Protein AF-A0A077HIK8-F1 (afdb_monomer)

Radius of gyration: 17.12 Å; Cα contacts (8 Å, |Δi|>4): 164; chains: 1; bounding box: 44×32×41 Å

Sequence (159 aa):
MHFREEQIKAGLHRVVARDGETHGYISADAECVAYAHAALRGPGFDAGFVYCCDVDDAGHVYGALSGDYNEAIRRLDGHVSTLVEDVKFRYETFNEDWLVIITTDHGHVDEGGHGGDSPEERASWVIAWAPSGHVPAWGESIEPVELTPLILNERYGGA

Secondary structure (DSSP, 8-state):
----HHHHHTTS-------HHHH-HHHHHHHHHHHHHHHHTSS--S-------HHHHHHHHH-TTSHHHHHHHHHHHHHHHHHHHHHHHHHHHH-----EEEE-S---BTTTB--SS-TTTT---EEEE-TTS------S---HHHHHHHHHHHHH---

Organism: NCBI:txid401472

Solvent-accessible surface area (backbone atoms only — not comparable to full-atom values): 9655 Å² total; per-residue (Å²): 134,90,80,60,61,69,40,40,77,69,68,76,43,86,88,86,88,67,66,26,91,85,69,37,31,68,58,34,30,52,51,51,49,52,51,50,45,53,44,60,74,48,73,88,78,97,79,86,88,86,79,74,51,35,46,58,53,28,18,51,77,62,6,52,82,32,70,62,19,55,51,32,48,54,52,51,50,54,52,52,50,54,48,51,52,42,51,42,47,40,32,74,74,67,70,51,92,59,79,49,75,49,69,52,90,48,35,45,38,54,92,36,43,66,86,68,86,48,72,51,21,62,48,50,55,78,47,75,45,28,88,86,69,68,57,85,90,70,66,100,70,76,58,82,84,49,51,62,60,51,54,47,40,74,76,65,55,84,124

InterPro domains:
  IPR002591 Type I phosphodiesterase/nucleotide pyrophosphatase/phosphate transferase [PF01663] (46-111)
  IPR017850 Alkaline-phosphatase-like, core domain superfamily [G3DSA:3.40.720.10] (4-154)
  IPR017850 Alkaline-phosphatase-like, core domain superfamily [SSF53649] (26-153)

Mean predicted aligned error: 3.83 Å

Structure (mmCIF, N/CA/C/O backbone):
data_AF-A0A077HIK8-F1
#
_entry.id   AF-A0A077HIK8-F1
#
loop_
_atom_site.group_PDB
_atom_site.id
_atom_site.type_symbol
_atom_site.label_atom_id
_atom_site.label_alt_id
_atom_site.label_comp_id
_atom_site.label_asym_id
_atom_site.label_entity_id
_atom_site.label_seq_id
_atom_site.pdbx_PDB_ins_code
_atom_site.Cartn_x
_atom_site.Cartn_y
_atom_site.Cartn_z
_atom_site.occupancy
_atom_site.B_iso_or_equiv
_atom_site.auth_seq_id
_atom_site.auth_comp_id
_atom_site.auth_asym_id
_atom_site.auth_atom_id
_atom_site.pdbx_PDB_model_num
ATOM 1 N N . MET A 1 1 ? -15.334 -4.183 -10.358 1.00 54.66 1 MET A N 1
ATOM 2 C CA . MET A 1 1 ? -15.698 -3.770 -8.983 1.00 54.66 1 MET A CA 1
ATOM 3 C C . MET A 1 1 ? -17.161 -4.095 -8.732 1.00 54.66 1 MET A C 1
ATOM 5 O O . MET A 1 1 ? -17.988 -3.777 -9.578 1.00 54.66 1 MET A O 1
ATOM 9 N N . HIS A 1 2 ? -17.485 -4.749 -7.617 1.00 62.84 2 HIS A N 1
ATOM 10 C CA . HIS A 1 2 ? -18.872 -4.915 -7.175 1.00 62.84 2 HIS A CA 1
ATOM 11 C C . HIS A 1 2 ? -19.265 -3.678 -6.358 1.00 62.84 2 HIS A C 1
ATOM 13 O O . HIS A 1 2 ? -18.733 -3.467 -5.271 1.00 62.84 2 HIS A O 1
ATOM 19 N N . PHE A 1 3 ? -20.134 -2.827 -6.904 1.00 74.06 3 PHE A N 1
ATOM 20 C CA . PHE A 1 3 ? -20.534 -1.581 -6.252 1.00 74.06 3 PHE A CA 1
ATOM 21 C C . PHE A 1 3 ? -21.714 -1.815 -5.309 1.00 74.06 3 PHE A C 1
ATOM 23 O O . PHE A 1 3 ? -22.775 -2.266 -5.735 1.00 74.06 3 PHE A O 1
ATOM 30 N N . ARG A 1 4 ? -21.538 -1.450 -4.037 1.00 82.44 4 ARG A N 1
ATOM 31 C CA . ARG A 1 4 ? -22.618 -1.370 -3.046 1.00 82.44 4 ARG A CA 1
ATOM 32 C C . ARG A 1 4 ? -23.161 0.053 -2.989 1.00 82.44 4 ARG A C 1
ATOM 34 O O . ARG A 1 4 ? -22.821 0.830 -2.096 1.00 82.44 4 ARG A O 1
ATOM 41 N N . GLU A 1 5 ? -23.936 0.430 -4.007 1.00 85.88 5 GLU A N 1
ATOM 42 C CA . GLU A 1 5 ? -24.472 1.791 -4.152 1.00 85.88 5 GLU A CA 1
ATOM 43 C C . GLU A 1 5 ? -25.242 2.267 -2.919 1.00 85.88 5 GLU A C 1
ATOM 45 O O . GLU A 1 5 ? -25.191 3.446 -2.574 1.00 85.88 5 GLU A O 1
ATOM 50 N N . GLU A 1 6 ? -25.964 1.367 -2.259 1.00 90.56 6 GLU A N 1
ATOM 51 C CA . GLU A 1 6 ? -26.717 1.647 -1.044 1.00 90.56 6 GLU A CA 1
ATOM 52 C C . GLU A 1 6 ? -25.803 2.077 0.108 1.00 90.56 6 GLU A C 1
ATOM 54 O O . GLU A 1 6 ? -26.118 3.035 0.811 1.00 90.56 6 GLU A O 1
ATOM 59 N N . GLN A 1 7 ? -24.636 1.442 0.251 1.00 87.06 7 GLN A N 1
ATOM 60 C CA . GLN A 1 7 ? -23.633 1.788 1.262 1.00 87.06 7 GLN A CA 1
ATOM 61 C C . GLN A 1 7 ? -22.954 3.123 0.936 1.00 87.06 7 GLN A C 1
ATOM 63 O O . GLN A 1 7 ? -22.702 3.921 1.838 1.00 87.06 7 GLN A O 1
ATOM 68 N N . ILE A 1 8 ? -22.708 3.399 -0.351 1.00 85.25 8 ILE A N 1
ATOM 69 C CA . ILE A 1 8 ? -22.137 4.676 -0.807 1.00 85.25 8 ILE A CA 1
ATOM 70 C C . ILE A 1 8 ? -23.114 5.826 -0.550 1.00 85.25 8 ILE A C 1
ATOM 72 O O . ILE A 1 8 ? -22.737 6.840 0.033 1.00 85.25 8 ILE A O 1
ATOM 76 N N . LYS A 1 9 ? -24.389 5.659 -0.924 1.00 86.06 9 LYS A N 1
ATOM 77 C CA . LYS A 1 9 ? -25.446 6.656 -0.679 1.00 86.06 9 LYS A CA 1
ATOM 78 C C . LYS A 1 9 ? -25.665 6.899 0.816 1.00 86.06 9 LYS A C 1
ATOM 80 O O . LYS A 1 9 ? -25.973 8.022 1.203 1.00 86.06 9 LYS A O 1
ATOM 85 N N . ALA A 1 10 ? -25.478 5.872 1.646 1.00 86.06 10 ALA A N 1
ATOM 86 C CA . ALA A 1 10 ? -25.531 5.978 3.102 1.00 86.06 10 ALA A CA 1
ATOM 87 C C . ALA A 1 10 ? -24.253 6.565 3.736 1.00 86.06 10 ALA A C 1
ATOM 89 O O . ALA A 1 10 ? -24.232 6.783 4.945 1.00 86.06 10 ALA A O 1
ATOM 90 N N . GLY A 1 11 ? -23.191 6.812 2.959 1.00 82.75 11 GLY A N 1
ATOM 91 C CA . GLY A 1 11 ? -21.904 7.304 3.463 1.00 82.75 11 GLY A CA 1
ATOM 92 C C . GLY A 1 11 ? -21.090 6.272 4.254 1.00 82.75 11 GLY A C 1
ATOM 93 O O . GLY A 1 11 ? -20.099 6.638 4.876 1.00 82.75 11 GLY A O 1
ATOM 94 N N . LEU A 1 12 ? -21.495 4.999 4.227 1.00 83.75 12 LEU A N 1
ATOM 95 C CA . LEU A 1 12 ? -20.843 3.888 4.933 1.00 83.75 12 LEU A CA 1
ATOM 96 C C . LEU A 1 12 ? -19.675 3.294 4.142 1.00 83.75 12 LEU A C 1
ATOM 98 O O . LEU A 1 12 ? -18.780 2.680 4.713 1.00 83.75 12 LEU A O 1
ATOM 102 N N . HIS A 1 13 ? -19.681 3.471 2.822 1.00 87.00 13 HIS A N 1
ATOM 103 C CA . HIS A 1 13 ? -18.604 3.033 1.949 1.00 87.00 13 HIS A CA 1
ATOM 104 C C . HIS A 1 13 ? -18.175 4.181 1.044 1.00 87.00 13 HIS A C 1
ATOM 106 O O . HIS A 1 13 ? -19.005 4.829 0.408 1.00 87.00 13 HIS A O 1
ATOM 112 N N . AR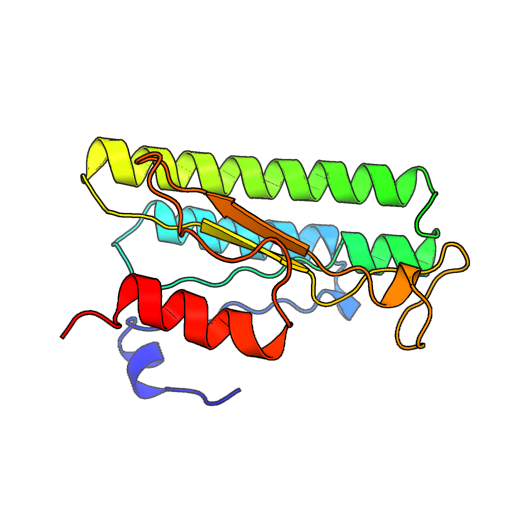G A 1 14 ? -16.870 4.432 0.971 1.00 89.31 14 ARG A N 1
ATOM 113 C CA . ARG A 1 14 ? -16.308 5.502 0.153 1.00 89.31 14 ARG A CA 1
ATOM 114 C C . ARG A 1 14 ? -15.321 4.915 -0.840 1.00 89.31 14 ARG A C 1
ATOM 116 O O . ARG A 1 14 ? -14.375 4.249 -0.445 1.00 89.31 14 ARG A O 1
ATOM 123 N N . VAL A 1 15 ? -15.536 5.215 -2.117 1.00 91.62 15 VAL A N 1
ATOM 124 C CA . VAL A 1 15 ? -14.602 4.895 -3.199 1.00 91.62 15 VAL A CA 1
ATOM 125 C C . VAL A 1 15 ? -14.040 6.203 -3.729 1.00 91.62 15 VAL A C 1
ATOM 127 O O . VAL A 1 15 ? -14.791 7.118 -4.070 1.00 91.62 15 VAL A O 1
ATOM 130 N N . VAL A 1 16 ? -12.718 6.289 -3.780 1.00 93.12 16 VAL A N 1
ATOM 131 C CA . VAL A 1 16 ? -11.990 7.372 -4.432 1.00 93.12 16 VAL A CA 1
ATOM 132 C C . VAL A 1 16 ? -11.151 6.731 -5.524 1.00 93.12 16 VAL A C 1
ATOM 134 O O . VAL A 1 16 ? -10.404 5.799 -5.257 1.00 93.12 16 VAL A O 1
ATOM 137 N N . ALA A 1 17 ? -11.308 7.217 -6.749 1.00 94.06 17 ALA A N 1
ATOM 138 C CA . ALA A 1 17 ? -10.501 6.814 -7.889 1.00 94.06 17 ALA A CA 1
ATOM 139 C C . ALA A 1 17 ? -10.008 8.069 -8.610 1.00 94.06 17 ALA A C 1
ATOM 141 O O . ALA A 1 17 ? -10.718 9.086 -8.659 1.00 94.06 17 ALA A O 1
ATOM 142 N N . ARG A 1 18 ? -8.790 7.996 -9.139 1.00 96.25 18 ARG A N 1
ATOM 143 C CA . ARG A 1 18 ? -8.155 9.037 -9.942 1.00 96.25 18 ARG A CA 1
ATOM 144 C C . ARG A 1 18 ? -7.592 8.427 -11.211 1.00 96.25 18 ARG A C 1
ATOM 146 O O . ARG A 1 18 ? -7.169 7.279 -11.213 1.00 96.25 18 ARG A O 1
ATOM 153 N N . ASP A 1 19 ? -7.664 9.203 -12.282 1.00 94.50 19 ASP A N 1
ATOM 154 C CA . ASP A 1 19 ? -7.163 8.823 -13.598 1.00 94.50 19 ASP A CA 1
ATOM 155 C C . ASP A 1 19 ? -5.708 9.288 -13.715 1.00 94.50 19 ASP A C 1
ATOM 157 O O . ASP A 1 19 ? -5.446 10.412 -14.156 1.00 94.50 19 ASP A O 1
ATOM 161 N N . GLY A 1 20 ? -4.796 8.445 -13.222 1.00 94.75 20 GLY A N 1
ATOM 162 C CA . GLY A 1 20 ? -3.353 8.688 -13.254 1.00 94.75 20 GLY A CA 1
ATOM 163 C C . GLY A 1 20 ? -2.758 8.593 -14.659 1.00 94.75 20 GLY A C 1
ATOM 164 O O . GLY A 1 20 ? -1.866 9.371 -14.976 1.00 94.75 20 GLY A O 1
ATOM 165 N N . GLU A 1 21 ? -3.327 7.759 -15.532 1.00 94.00 21 GLU A N 1
ATOM 166 C CA . GLU A 1 21 ? -2.942 7.654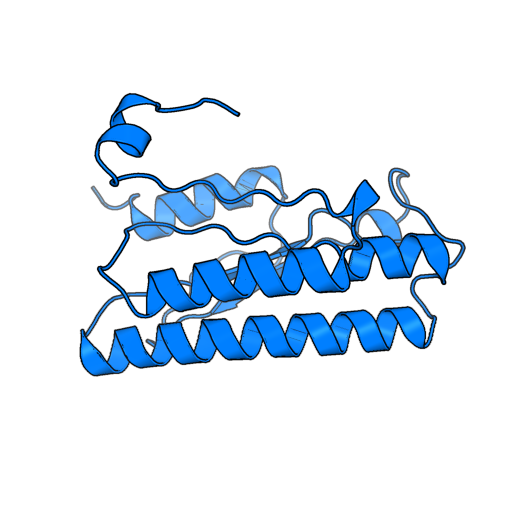 -16.949 1.00 94.00 21 GLU A CA 1
ATOM 167 C C . GLU A 1 21 ? -3.030 9.006 -17.667 1.00 94.00 21 GLU A C 1
ATOM 169 O O . GLU A 1 21 ? -2.115 9.424 -18.375 1.00 94.00 21 GLU A O 1
ATOM 174 N N . THR A 1 22 ? -4.137 9.728 -17.468 1.00 94.44 22 THR A N 1
ATOM 175 C CA . THR A 1 22 ? -4.353 11.016 -18.140 1.00 94.44 22 THR A CA 1
ATOM 176 C C . THR A 1 22 ? -3.719 12.190 -17.387 1.00 94.44 22 THR A C 1
ATOM 178 O O . THR A 1 22 ? -3.282 13.158 -18.014 1.00 94.44 22 THR A O 1
ATOM 181 N N . HIS A 1 23 ? -3.704 12.156 -16.048 1.00 92.81 23 HIS A N 1
ATOM 182 C CA . HIS A 1 23 ? -3.375 13.328 -15.217 1.00 92.81 23 HIS A CA 1
ATOM 183 C C . HIS A 1 23 ? -2.061 13.210 -14.426 1.00 92.81 23 HIS A C 1
ATOM 185 O O . HIS A 1 23 ? -1.685 14.164 -13.737 1.00 92.81 23 HIS A O 1
ATOM 191 N N . GLY A 1 24 ? -1.355 12.085 -14.554 1.00 96.88 24 GLY A N 1
ATOM 192 C CA . GLY A 1 24 ? -0.098 11.779 -13.876 1.00 96.88 24 GLY A CA 1
ATOM 193 C C . GLY A 1 24 ? -0.285 11.045 -12.547 1.00 96.88 24 GLY A C 1
ATOM 194 O O . GLY A 1 24 ? -1.150 11.386 -11.737 1.00 96.88 24 GLY A O 1
ATOM 195 N N . TYR A 1 25 ? 0.572 10.055 -12.297 1.00 97.69 25 TYR A N 1
ATOM 196 C CA . TYR A 1 25 ? 0.494 9.222 -11.097 1.00 97.69 25 TYR A CA 1
ATOM 197 C C . TYR A 1 25 ? 0.975 9.918 -9.822 1.00 97.69 25 TYR A C 1
ATOM 199 O O . TYR A 1 25 ? 0.350 9.753 -8.781 1.00 97.69 25 TYR A O 1
ATOM 207 N N . ILE A 1 26 ? 1.977 10.802 -9.900 1.00 98.1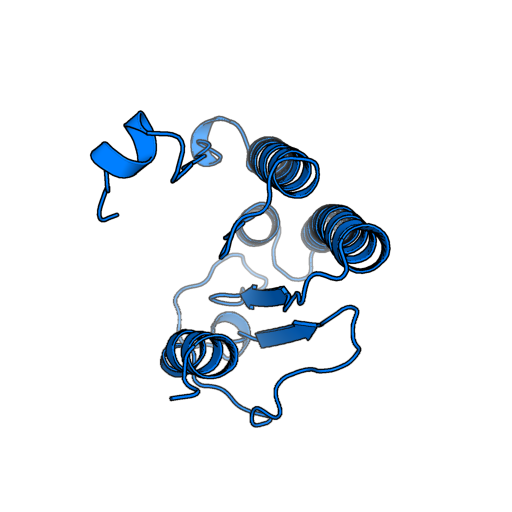2 26 ILE A N 1
ATOM 208 C CA . ILE A 1 26 ? 2.451 11.574 -8.734 1.00 98.12 26 ILE A CA 1
ATOM 209 C C . ILE A 1 26 ? 1.307 12.365 -8.071 1.00 98.12 26 ILE A C 1
ATOM 211 O O . ILE A 1 26 ? 1.170 12.381 -6.847 1.00 98.12 26 ILE A O 1
ATOM 215 N N . SER A 1 27 ? 0.479 13.052 -8.864 1.00 97.69 27 SER A N 1
ATOM 216 C CA . SER A 1 27 ? -0.651 13.839 -8.354 1.00 97.69 27 SER A CA 1
ATOM 217 C C . SER A 1 27 ? -1.814 12.943 -7.924 1.00 97.69 27 SER A C 1
ATOM 219 O O . SER A 1 27 ? -2.398 13.177 -6.864 1.00 97.69 27 SER A O 1
ATOM 221 N N . ALA A 1 28 ? -2.131 11.908 -8.707 1.00 98.19 28 ALA A N 1
ATOM 222 C CA . ALA A 1 28 ? -3.193 10.957 -8.396 1.00 98.19 28 ALA A CA 1
ATOM 223 C C . ALA A 1 28 ? -2.946 10.230 -7.063 1.00 98.19 28 ALA A C 1
ATOM 225 O O . ALA A 1 28 ? -3.852 10.173 -6.226 1.00 98.19 28 ALA A O 1
ATOM 226 N N . ASP A 1 29 ? -1.722 9.750 -6.836 1.00 98.44 29 ASP A N 1
ATOM 227 C CA . ASP A 1 29 ? -1.308 9.085 -5.600 1.00 98.44 29 ASP A CA 1
ATOM 228 C C . ASP A 1 29 ? -1.417 10.043 -4.410 1.00 98.44 29 ASP A C 1
ATOM 230 O O . ASP A 1 29 ? -2.056 9.719 -3.405 1.00 98.44 29 ASP A O 1
ATOM 234 N N . ALA A 1 30 ? -0.895 11.268 -4.546 1.00 98.38 30 ALA A N 1
ATOM 235 C CA . ALA A 1 30 ? -0.989 12.286 -3.502 1.00 98.38 30 ALA A CA 1
ATOM 236 C C . ALA A 1 30 ? -2.446 12.618 -3.133 1.00 98.38 30 ALA A C 1
ATOM 238 O O . ALA A 1 30 ? -2.768 12.781 -1.953 1.00 98.38 30 ALA A O 1
ATOM 239 N N . GLU A 1 31 ? -3.350 12.687 -4.114 1.00 98.19 31 GLU A N 1
ATOM 240 C CA . GLU A 1 31 ? -4.776 12.889 -3.860 1.00 98.19 31 GLU A CA 1
ATOM 241 C C . GLU A 1 31 ? -5.406 11.694 -3.133 1.00 98.19 31 GLU A C 1
ATOM 243 O O . GLU A 1 31 ? -6.097 11.889 -2.130 1.00 98.19 31 GLU A O 1
ATOM 248 N N . CYS A 1 32 ? -5.161 10.463 -3.591 1.00 98.25 32 CYS A N 1
ATOM 249 C CA . CYS A 1 32 ? -5.656 9.244 -2.944 1.00 98.25 32 CYS A CA 1
ATOM 250 C C . CYS A 1 32 ? -5.185 9.147 -1.483 1.00 98.25 32 CYS A C 1
ATOM 252 O O . CYS A 1 32 ? -5.997 8.901 -0.584 1.00 98.25 32 CYS A O 1
ATOM 254 N N . VAL A 1 33 ? -3.907 9.432 -1.229 1.00 98.50 33 VAL A N 1
ATOM 255 C CA . VAL A 1 33 ? -3.316 9.462 0.116 1.00 98.50 33 VAL A CA 1
ATOM 256 C C . VAL A 1 33 ? -3.931 10.575 0.963 1.00 98.50 33 VAL A C 1
ATOM 258 O O . VAL A 1 33 ? -4.256 10.340 2.124 1.00 98.50 33 VAL A O 1
ATOM 261 N N . ALA A 1 34 ? -4.193 11.759 0.400 1.00 98.50 34 ALA A N 1
ATOM 262 C CA . ALA A 1 34 ? -4.873 12.837 1.119 1.00 98.50 34 ALA A CA 1
ATOM 263 C C . ALA A 1 34 ? -6.305 12.455 1.543 1.00 98.50 34 ALA A C 1
ATOM 265 O O . ALA A 1 34 ? -6.748 12.820 2.636 1.00 98.50 34 ALA A O 1
ATOM 266 N N . TYR A 1 35 ? -7.035 11.686 0.726 1.00 97.81 35 TYR A N 1
ATOM 267 C CA . TYR A 1 35 ? -8.336 11.145 1.133 1.00 97.81 35 TYR A CA 1
ATOM 268 C C . TYR A 1 35 ? -8.217 10.090 2.232 1.00 97.81 35 TYR A C 1
ATOM 270 O O . TYR A 1 35 ? -9.054 10.087 3.137 1.00 97.81 35 TYR A O 1
ATOM 278 N N . ALA A 1 36 ? -7.209 9.218 2.171 1.00 98.06 36 ALA A N 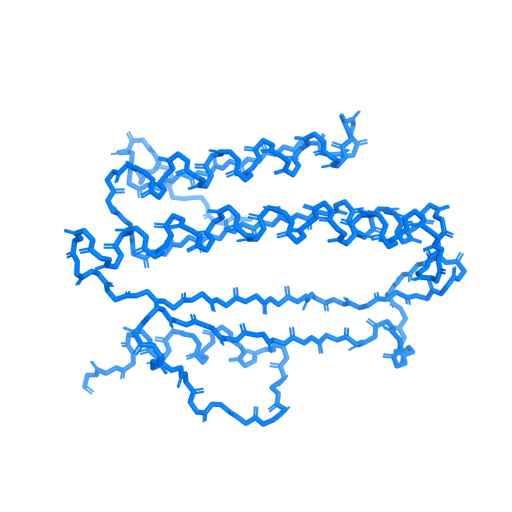1
ATOM 279 C CA . ALA A 1 36 ? -6.956 8.222 3.209 1.00 98.06 36 ALA A CA 1
ATOM 280 C C . ALA A 1 36 ? -6.577 8.881 4.544 1.00 98.06 36 ALA A C 1
ATOM 282 O O . ALA A 1 36 ? -7.174 8.556 5.570 1.00 98.06 36 ALA A O 1
ATOM 283 N N . HIS A 1 37 ? -5.691 9.881 4.514 1.00 98.31 37 HIS A N 1
ATOM 284 C CA . HIS A 1 37 ? -5.375 10.745 5.653 1.00 98.31 37 HIS A CA 1
ATOM 285 C C . HIS A 1 37 ? -6.653 11.355 6.242 1.00 98.31 37 HIS A C 1
ATOM 287 O O . HIS A 1 37 ? -6.966 11.170 7.416 1.00 98.31 37 HIS A O 1
ATOM 293 N N . ALA A 1 38 ? -7.473 12.016 5.416 1.00 97.44 38 ALA A N 1
ATOM 294 C CA . ALA A 1 38 ? -8.721 12.620 5.879 1.00 97.44 38 ALA A CA 1
ATOM 295 C C . ALA A 1 38 ? -9.703 11.593 6.478 1.00 97.44 38 ALA A C 1
ATOM 297 O O . ALA A 1 38 ? -10.410 11.915 7.433 1.00 97.44 38 ALA A O 1
ATOM 298 N N . ALA A 1 39 ? -9.750 10.369 5.943 1.00 96.50 39 ALA A N 1
ATOM 299 C CA . ALA A 1 39 ? -10.556 9.285 6.497 1.00 96.50 39 ALA A CA 1
ATOM 300 C C . ALA A 1 39 ? -10.032 8.835 7.870 1.00 96.50 39 ALA A C 1
ATOM 302 O O . ALA A 1 39 ? -10.811 8.756 8.817 1.00 96.50 39 ALA A O 1
ATOM 303 N N . LEU A 1 40 ? -8.719 8.632 8.018 1.00 97.75 40 LEU A N 1
ATOM 304 C CA . LEU A 1 40 ? -8.089 8.275 9.294 1.00 97.75 40 LEU A CA 1
ATOM 305 C C . LEU A 1 40 ? -8.195 9.394 10.343 1.00 97.75 40 LEU A C 1
ATOM 307 O O . LEU A 1 40 ? -8.273 9.114 11.537 1.00 97.75 40 LEU A O 1
ATOM 311 N N . ARG A 1 41 ? -8.263 10.664 9.932 1.00 97.44 41 ARG A N 1
ATOM 312 C CA . ARG A 1 41 ? -8.531 11.805 10.830 1.00 97.44 41 ARG A CA 1
ATOM 313 C C . ARG A 1 41 ? -10.019 12.008 11.145 1.00 97.44 41 ARG A C 1
ATOM 315 O O . ARG A 1 41 ? -10.352 12.854 11.975 1.00 97.44 41 ARG A O 1
ATOM 322 N N . GLY A 1 42 ? -10.904 11.271 10.479 1.00 94.38 42 GLY A N 1
ATOM 323 C CA . GLY A 1 42 ? -12.354 11.357 10.620 1.00 94.38 42 GLY A CA 1
ATOM 324 C C . GLY A 1 42 ? -12.954 10.270 11.524 1.00 94.38 42 GLY A C 1
ATOM 325 O O . GLY A 1 42 ? -12.267 9.705 12.385 1.00 94.38 42 GLY A O 1
ATOM 326 N N . PRO A 1 43 ? -14.258 9.975 11.349 1.00 90.81 43 PRO A N 1
ATOM 327 C CA . PRO A 1 43 ? -14.894 8.810 11.961 1.00 90.81 43 PRO A CA 1
ATOM 328 C C . PRO A 1 43 ? -14.149 7.515 11.610 1.00 90.81 43 PRO A C 1
ATOM 330 O O . PRO A 1 43 ? -13.611 7.391 10.512 1.00 90.81 43 PRO A O 1
ATOM 333 N N . GLY A 1 44 ? -14.123 6.558 12.540 1.00 89.69 44 GLY A N 1
ATOM 334 C CA . GLY A 1 44 ? -13.471 5.264 12.320 1.00 89.69 44 GLY A CA 1
ATOM 335 C C . GLY A 1 44 ? -14.137 4.423 11.229 1.00 89.69 44 GLY A C 1
ATOM 336 O O . GLY A 1 44 ? -15.302 4.635 10.887 1.00 89.69 44 GLY A O 1
ATOM 337 N N . PHE A 1 45 ? -13.382 3.463 10.700 1.00 93.44 45 PHE A N 1
ATOM 338 C CA . PHE A 1 45 ? -13.817 2.484 9.706 1.00 93.44 45 PHE A CA 1
ATOM 339 C C . PHE A 1 45 ? -13.161 1.127 9.993 1.00 93.44 45 PHE A C 1
ATOM 341 O O 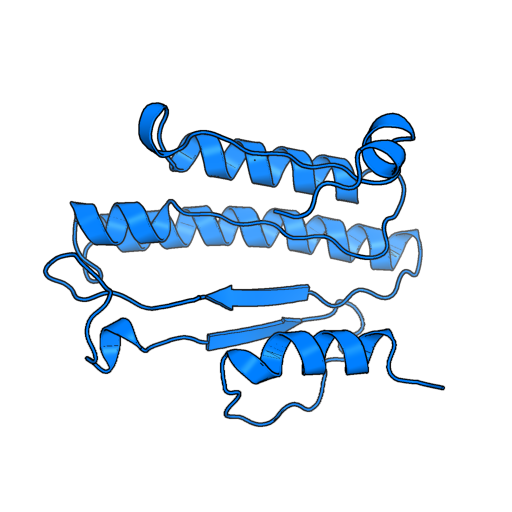. PHE A 1 45 ? -12.084 1.084 10.582 1.00 93.44 45 PHE A O 1
ATOM 348 N N . ASP A 1 46 ? -13.787 0.031 9.556 1.00 92.56 46 ASP A N 1
ATOM 349 C CA . ASP A 1 46 ? -13.293 -1.326 9.840 1.00 92.56 46 ASP A CA 1
ATOM 350 C C . ASP A 1 46 ? -12.163 -1.773 8.898 1.00 92.56 46 ASP A C 1
ATOM 352 O O . ASP A 1 46 ? -11.290 -2.542 9.288 1.00 92.56 46 ASP A O 1
ATOM 356 N N . ALA A 1 47 ? -12.182 -1.310 7.644 1.00 94.00 47 ALA A N 1
ATOM 357 C CA . ALA A 1 47 ? -11.175 -1.640 6.638 1.00 94.00 47 ALA A CA 1
ATOM 358 C C . ALA A 1 47 ? -10.983 -0.503 5.625 1.00 94.00 47 ALA A C 1
ATOM 360 O O . ALA A 1 47 ? -11.945 0.152 5.214 1.00 94.00 47 ALA A O 1
ATOM 361 N N . GLY A 1 48 ? -9.737 -0.301 5.197 1.00 95.38 48 GLY A N 1
ATOM 362 C CA . GLY A 1 48 ? -9.349 0.673 4.180 1.00 95.38 48 GLY A CA 1
ATOM 363 C C . GLY A 1 48 ? -8.323 0.076 3.223 1.00 95.38 48 GLY A C 1
ATOM 364 O O . GLY A 1 48 ? -7.561 -0.810 3.600 1.00 95.38 48 GLY A O 1
ATOM 365 N N . PHE A 1 49 ? -8.321 0.555 1.982 1.00 96.88 49 PHE A N 1
ATOM 366 C CA . PHE A 1 49 ? -7.387 0.137 0.941 1.00 96.88 49 PHE A CA 1
ATOM 367 C C . PHE A 1 49 ? -6.921 1.373 0.173 1.00 96.88 49 PHE A C 1
ATOM 369 O O . PHE A 1 49 ? -7.750 2.163 -0.284 1.00 96.88 49 PHE A O 1
ATOM 376 N N . VAL A 1 50 ? -5.606 1.541 0.061 1.00 98.12 50 VAL A N 1
ATOM 377 C CA . VAL A 1 50 ? -4.959 2.633 -0.672 1.00 98.12 50 VAL A CA 1
ATOM 378 C C . VAL A 1 50 ? -4.019 2.000 -1.685 1.00 98.12 50 VAL A C 1
ATOM 380 O O . VAL A 1 50 ? -3.299 1.065 -1.350 1.00 98.12 50 VAL A O 1
ATOM 383 N N . TYR A 1 51 ? -4.050 2.506 -2.912 1.00 98.00 51 TYR A N 1
ATOM 384 C CA . TYR A 1 51 ? -3.208 2.056 -4.010 1.00 98.00 51 TYR A CA 1
ATOM 385 C C . TYR A 1 51 ? -2.502 3.267 -4.612 1.00 98.00 51 TYR A C 1
ATOM 387 O O . TYR A 1 51 ? -3.141 4.304 -4.810 1.00 98.00 51 TYR A O 1
ATOM 395 N N . CYS A 1 52 ? -1.207 3.110 -4.867 1.00 98.12 52 CYS A N 1
ATOM 396 C CA . CYS A 1 52 ? -0.323 4.112 -5.448 1.00 98.12 52 CYS A CA 1
ATOM 397 C C . CYS A 1 52 ? 0.422 3.465 -6.620 1.00 98.12 52 CYS A C 1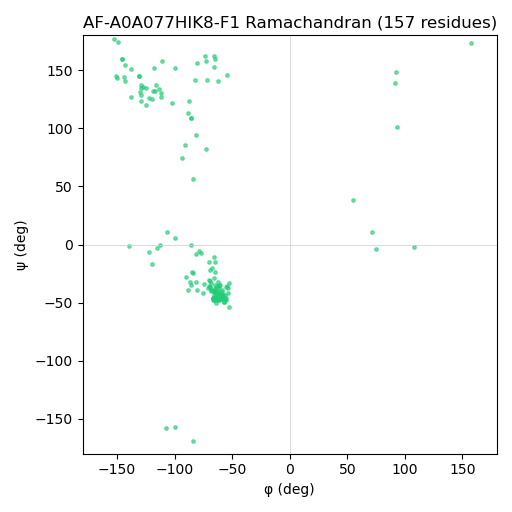
ATOM 399 O O . CYS A 1 52 ? 0.860 2.323 -6.490 1.00 98.12 52 CYS A O 1
ATOM 401 N N . CYS A 1 53 ? 0.560 4.174 -7.736 1.00 97.88 53 CYS A N 1
ATOM 402 C CA . CYS A 1 53 ? 1.070 3.626 -8.997 1.00 97.88 53 CYS A CA 1
ATOM 403 C C . CYS A 1 53 ? 2.317 4.363 -9.529 1.00 97.88 53 CYS A C 1
ATOM 405 O O . CYS A 1 53 ? 2.932 3.911 -10.487 1.00 97.88 53 CYS A O 1
ATOM 407 N N . ASP A 1 54 ? 2.737 5.466 -8.898 1.00 98.38 54 ASP A N 1
ATOM 408 C CA . ASP A 1 54 ? 3.892 6.281 -9.318 1.00 98.38 54 ASP A CA 1
ATOM 409 C C . ASP A 1 54 ? 5.197 5.474 -9.447 1.00 98.38 54 ASP A C 1
ATOM 411 O O . ASP A 1 54 ? 5.993 5.704 -10.352 1.00 98.38 54 ASP A O 1
ATOM 415 N N . VAL A 1 55 ? 5.416 4.490 -8.568 1.00 98.25 55 VAL A N 1
ATOM 416 C CA . VAL A 1 55 ? 6.616 3.636 -8.630 1.00 98.25 55 VAL A CA 1
ATOM 417 C C . VAL A 1 55 ? 6.600 2.722 -9.857 1.00 98.25 55 VAL A C 1
ATOM 419 O O . VAL A 1 55 ? 7.639 2.569 -10.495 1.00 98.25 55 VAL A O 1
ATOM 422 N N . ASP A 1 56 ? 5.443 2.155 -10.206 1.00 98.06 56 ASP A N 1
ATOM 423 C CA . ASP A 1 56 ? 5.299 1.328 -11.409 1.00 98.06 56 ASP A CA 1
ATOM 424 C C . ASP A 1 56 ? 5.519 2.163 -12.677 1.00 98.06 56 ASP A C 1
ATOM 426 O O . ASP A 1 56 ? 6.356 1.823 -13.511 1.00 98.06 56 ASP A O 1
ATOM 430 N N . ASP A 1 57 ? 4.875 3.330 -12.766 1.00 98.00 57 ASP A N 1
ATOM 431 C CA . ASP A 1 57 ? 5.033 4.257 -13.894 1.00 98.00 57 ASP A CA 1
ATOM 432 C C . ASP A 1 57 ? 6.493 4.702 -14.076 1.00 98.00 57 ASP A C 1
ATOM 434 O O . ASP A 1 57 ? 7.045 4.652 -15.179 1.00 98.00 57 ASP A O 1
ATOM 438 N N . ALA A 1 58 ? 7.179 5.052 -12.982 1.00 98.25 58 ALA A N 1
ATOM 439 C CA . ALA A 1 58 ? 8.604 5.366 -13.030 1.00 98.25 58 ALA A CA 1
ATOM 440 C C . ALA A 1 58 ? 9.447 4.167 -13.505 1.00 98.25 58 ALA A C 1
ATOM 442 O O . ALA A 1 58 ? 10.437 4.356 -14.217 1.00 98.25 58 ALA A O 1
ATOM 443 N N . GLY A 1 59 ? 9.052 2.944 -13.141 1.00 97.88 59 GLY A N 1
ATOM 444 C CA . GLY A 1 59 ? 9.659 1.707 -13.622 1.00 97.88 59 GLY A CA 1
ATOM 445 C C . GLY A 1 59 ? 9.527 1.561 -15.135 1.00 97.88 59 GLY A C 1
ATOM 446 O O . GLY A 1 59 ? 10.528 1.306 -15.807 1.00 97.88 59 GLY A O 1
ATOM 447 N N . HIS A 1 60 ? 8.329 1.771 -15.688 1.00 97.75 60 HIS A N 1
ATOM 448 C CA . HIS A 1 60 ? 8.073 1.701 -17.134 1.00 97.75 60 HIS A CA 1
ATOM 449 C C . HIS A 1 60 ? 8.850 2.751 -17.920 1.00 97.75 60 HIS A C 1
ATOM 451 O O . HIS A 1 60 ? 9.401 2.452 -18.979 1.00 97.75 60 HIS A O 1
ATOM 457 N N . VAL A 1 61 ? 8.891 3.988 -17.420 1.00 97.44 61 VAL A N 1
ATOM 458 C CA . VAL A 1 61 ? 9.467 5.120 -18.157 1.00 97.44 61 VAL A CA 1
ATOM 459 C C . VAL A 1 61 ? 10.994 5.151 -18.069 1.00 97.44 61 VAL A C 1
ATOM 461 O O . VAL A 1 61 ? 11.653 5.489 -19.057 1.00 97.44 61 VAL A O 1
ATOM 464 N N . TYR A 1 62 ? 11.563 4.830 -16.904 1.00 97.94 62 TYR A N 1
ATOM 465 C CA . TYR A 1 62 ? 12.983 5.064 -16.617 1.00 97.94 62 TYR A CA 1
ATOM 466 C C . TYR A 1 62 ? 13.784 3.802 -16.293 1.00 97.94 62 TYR A C 1
ATOM 468 O O . TYR A 1 62 ? 15.014 3.859 -16.347 1.00 97.94 62 TYR A O 1
ATOM 476 N N . GLY A 1 63 ? 13.124 2.690 -15.966 1.00 97.75 63 GLY A N 1
ATOM 477 C CA . GLY A 1 63 ? 13.770 1.452 -15.538 1.00 97.75 63 GLY A CA 1
ATOM 478 C C . GLY A 1 63 ? 13.927 1.329 -14.021 1.00 97.75 63 GLY A C 1
ATOM 479 O O . GLY A 1 63 ? 14.103 2.320 -13.304 1.00 97.75 63 GLY A O 1
ATOM 480 N N . ALA A 1 64 ? 13.879 0.092 -13.523 1.00 96.38 64 ALA A N 1
ATOM 481 C CA . ALA A 1 64 ? 13.850 -0.240 -12.096 1.00 96.38 64 ALA A CA 1
ATOM 482 C C . ALA A 1 64 ? 15.146 0.090 -11.323 1.00 96.38 64 ALA A C 1
ATOM 484 O O . ALA A 1 64 ? 15.123 0.207 -10.097 1.00 96.38 64 ALA A O 1
ATOM 485 N N . LEU A 1 65 ? 16.288 0.251 -11.999 1.00 96.38 65 LEU A N 1
ATOM 486 C CA . LEU A 1 65 ? 17.567 0.622 -11.377 1.00 96.38 65 LEU A CA 1
ATOM 487 C C . LEU A 1 65 ? 17.891 2.116 -11.529 1.00 96.38 65 LEU A C 1
ATOM 489 O O . LEU A 1 65 ? 18.971 2.568 -11.135 1.00 96.38 65 LEU A O 1
ATOM 493 N N . SER A 1 66 ? 16.9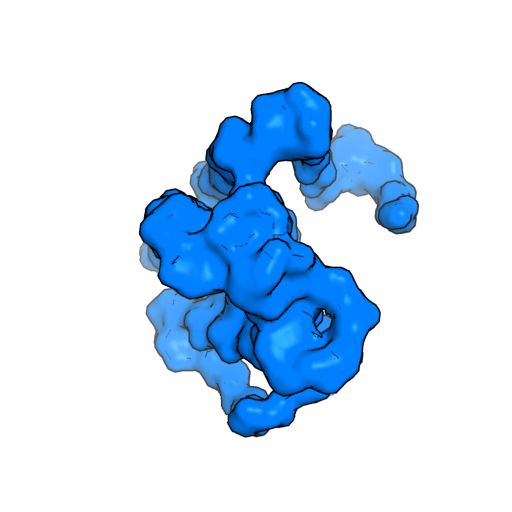65 2.898 -12.086 1.00 98.19 66 SER A N 1
ATOM 494 C CA . SER A 1 66 ? 17.157 4.323 -12.347 1.00 98.19 66 SER A CA 1
ATOM 495 C C . SER A 1 66 ? 17.109 5.191 -11.081 1.00 98.19 66 SER A C 1
ATOM 497 O O . SER A 1 66 ? 16.608 4.811 -10.016 1.00 98.19 66 SER A O 1
ATOM 499 N N . GLY A 1 67 ? 17.640 6.413 -11.188 1.00 98.56 67 GLY A N 1
ATOM 500 C CA . GLY A 1 67 ? 17.500 7.426 -10.139 1.00 98.56 67 GLY A CA 1
ATOM 501 C C . GLY A 1 67 ? 16.046 7.863 -9.944 1.00 98.56 67 GLY A C 1
ATOM 502 O O . GLY A 1 67 ? 15.613 8.039 -8.809 1.00 98.56 67 GLY A O 1
ATOM 503 N N . ASP A 1 68 ? 15.285 7.979 -11.032 1.00 98.50 68 ASP A N 1
ATOM 504 C CA . ASP A 1 68 ? 13.878 8.385 -11.026 1.00 98.50 68 ASP A CA 1
ATOM 505 C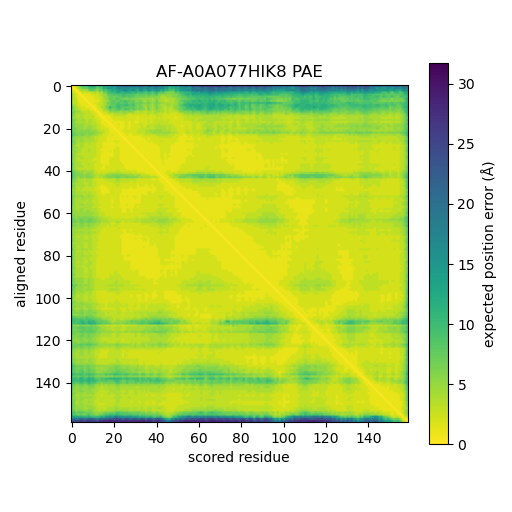 C . ASP A 1 68 ? 12.980 7.363 -10.318 1.00 98.50 68 ASP A C 1
ATOM 507 O O . ASP A 1 68 ? 12.141 7.753 -9.504 1.00 98.50 68 ASP A O 1
ATOM 511 N N . TYR A 1 69 ? 13.225 6.064 -10.523 1.00 98.44 69 TYR A N 1
ATOM 512 C CA . TYR A 1 69 ? 12.556 4.994 -9.777 1.00 98.44 69 TYR A CA 1
ATOM 513 C C . TYR A 1 69 ? 12.832 5.095 -8.269 1.00 98.44 69 TYR A C 1
ATOM 515 O O . TYR A 1 69 ? 11.921 5.024 -7.443 1.00 98.44 69 TYR A O 1
ATOM 523 N N . ASN A 1 70 ? 14.083 5.376 -7.887 1.00 98.56 70 ASN A N 1
ATOM 524 C CA . ASN A 1 70 ? 14.437 5.607 -6.485 1.00 98.56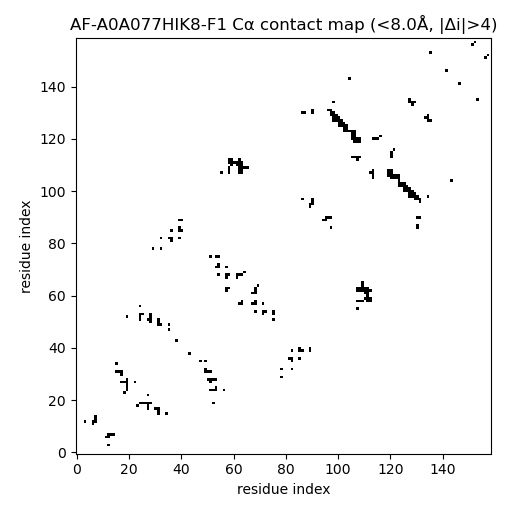 70 ASN A CA 1
ATOM 525 C C . ASN A 1 70 ? 13.778 6.871 -5.902 1.00 98.56 70 ASN A C 1
ATOM 527 O O . ASN A 1 70 ? 13.445 6.903 -4.717 1.00 98.56 70 ASN A O 1
ATOM 531 N N . GLU A 1 71 ? 13.595 7.935 -6.686 1.00 98.81 71 GLU A N 1
ATOM 532 C CA . GLU A 1 71 ? 12.835 9.111 -6.245 1.00 98.81 71 GLU A CA 1
ATOM 533 C C . GLU A 1 71 ? 11.337 8.810 -6.099 1.00 98.81 71 GLU A C 1
ATOM 535 O O . GLU A 1 71 ? 10.722 9.290 -5.146 1.00 98.81 71 GLU A O 1
ATOM 540 N N . ALA A 1 72 ? 10.754 7.984 -6.972 1.00 98.69 72 ALA A N 1
ATOM 541 C CA . ALA A 1 72 ? 9.373 7.516 -6.829 1.00 98.69 72 ALA A CA 1
ATOM 542 C C . ALA A 1 72 ? 9.179 6.710 -5.537 1.00 98.69 72 ALA A C 1
ATOM 544 O O . ALA A 1 72 ? 8.261 6.991 -4.765 1.00 98.69 72 ALA A O 1
ATOM 545 N N . ILE A 1 73 ? 10.107 5.798 -5.220 1.00 98.62 73 ILE A N 1
ATOM 546 C CA . ILE A 1 73 ? 10.093 5.057 -3.948 1.00 98.62 73 ILE A CA 1
ATOM 547 C C . ILE A 1 73 ? 10.125 6.016 -2.751 1.00 98.62 73 ILE A C 1
ATOM 549 O O . ILE A 1 73 ? 9.364 5.835 -1.804 1.00 98.62 73 ILE A O 1
ATOM 553 N N . ARG A 1 74 ? 10.962 7.062 -2.781 1.00 98.81 74 ARG A N 1
ATOM 554 C CA . ARG A 1 74 ? 11.022 8.052 -1.687 1.00 98.81 74 ARG A CA 1
ATOM 555 C C . ARG A 1 74 ? 9.721 8.836 -1.528 1.00 98.81 74 ARG A C 1
ATOM 557 O O . ARG A 1 74 ? 9.338 9.142 -0.400 1.00 98.81 74 ARG A O 1
ATOM 564 N N . ARG A 1 75 ? 9.033 9.163 -2.628 1.00 98.75 75 ARG A N 1
ATOM 565 C CA . ARG A 1 75 ? 7.704 9.797 -2.566 1.00 98.75 75 ARG A CA 1
ATOM 566 C C . ARG A 1 75 ? 6.680 8.859 -1.930 1.00 98.75 75 ARG A C 1
ATOM 568 O O . ARG A 1 75 ? 5.982 9.276 -1.004 1.00 98.75 75 ARG A O 1
ATOM 575 N N . LEU A 1 76 ? 6.645 7.596 -2.361 1.00 98.62 76 LEU A N 1
ATOM 576 C CA . LEU A 1 76 ? 5.765 6.577 -1.787 1.00 98.62 76 LEU A CA 1
ATOM 577 C C . LEU A 1 76 ? 6.041 6.354 -0.292 1.00 98.62 76 LEU A C 1
ATOM 579 O O . LEU A 1 76 ? 5.101 6.300 0.497 1.00 98.62 76 LEU A O 1
ATOM 583 N N . ASP A 1 77 ? 7.308 6.300 0.122 1.00 98.75 77 ASP A N 1
ATOM 584 C CA . ASP A 1 77 ? 7.696 6.192 1.535 1.00 98.75 77 ASP A CA 1
ATOM 585 C C . ASP A 1 77 ? 7.161 7.372 2.369 1.00 98.75 77 ASP A C 1
ATOM 587 O O . ASP A 1 77 ? 6.598 7.178 3.447 1.00 98.75 77 ASP A O 1
ATOM 591 N N . GLY A 1 78 ? 7.208 8.598 1.835 1.00 98.81 78 GLY A N 1
ATOM 592 C CA . GLY A 1 78 ? 6.590 9.770 2.468 1.00 98.81 78 GLY A CA 1
ATOM 593 C C . GLY A 1 78 ? 5.067 9.650 2.638 1.00 98.81 78 GLY A C 1
ATOM 594 O O . GLY A 1 78 ? 4.513 10.057 3.668 1.00 98.81 78 GLY A O 1
ATOM 595 N N . HIS A 1 79 ? 4.379 9.052 1.662 1.00 98.75 79 HIS A N 1
ATOM 596 C CA . HIS A 1 79 ? 2.950 8.746 1.764 1.00 98.75 79 HIS A CA 1
ATOM 597 C C . HIS A 1 79 ? 2.662 7.686 2.832 1.00 98.75 79 HIS A C 1
ATOM 599 O O . HIS A 1 79 ? 1.777 7.889 3.665 1.00 98.75 79 HIS A O 1
ATOM 605 N N . VAL A 1 80 ? 3.435 6.596 2.857 1.00 98.69 80 VAL A N 1
ATOM 606 C CA . VAL A 1 80 ? 3.332 5.550 3.887 1.00 98.69 80 VAL A CA 1
ATOM 607 C C . VAL A 1 80 ? 3.558 6.141 5.277 1.00 98.69 80 VAL A C 1
ATOM 609 O O . VAL A 1 80 ? 2.761 5.885 6.179 1.00 98.69 80 VAL A O 1
ATOM 612 N N . SER A 1 81 ? 4.583 6.981 5.443 1.00 98.69 81 SER A N 1
ATOM 613 C CA . SER A 1 81 ? 4.883 7.655 6.710 1.00 98.69 81 SER A CA 1
ATOM 614 C C . SER A 1 81 ? 3.683 8.456 7.224 1.00 98.69 81 SER A C 1
ATOM 616 O O . SER A 1 81 ? 3.269 8.277 8.369 1.00 98.69 81 SER A O 1
ATOM 618 N N . THR A 1 82 ? 3.049 9.250 6.352 1.00 98.75 82 THR A N 1
ATOM 619 C CA . THR A 1 82 ? 1.852 10.039 6.695 1.00 98.75 82 THR A CA 1
ATOM 620 C C . THR A 1 82 ? 0.723 9.150 7.229 1.00 98.75 82 THR A C 1
ATOM 622 O O . THR A 1 82 ? 0.168 9.414 8.295 1.00 98.75 82 THR A O 1
ATOM 625 N N . LEU A 1 83 ? 0.400 8.058 6.526 1.00 98.75 83 LEU A N 1
ATOM 626 C CA . LEU A 1 83 ? -0.688 7.162 6.934 1.00 98.75 83 LEU A CA 1
ATOM 627 C C . LEU A 1 83 ? -0.351 6.385 8.216 1.00 98.75 83 LEU A C 1
ATOM 629 O O . LEU A 1 83 ? -1.223 6.171 9.059 1.00 98.75 83 LEU A O 1
ATOM 633 N N . VAL A 1 84 ? 0.910 5.986 8.400 1.00 98.50 84 VAL A N 1
ATOM 634 C CA . VAL A 1 84 ? 1.374 5.330 9.632 1.00 98.50 84 VAL A CA 1
ATOM 635 C C . VAL A 1 84 ? 1.277 6.278 10.829 1.00 98.50 84 VAL A C 1
ATOM 637 O O . VAL A 1 84 ? 0.871 5.847 11.909 1.00 98.50 84 VAL A O 1
ATOM 640 N N . GLU A 1 85 ? 1.610 7.559 10.668 1.00 98.75 85 GLU A N 1
ATOM 641 C CA . GLU A 1 85 ? 1.437 8.574 11.714 1.00 98.75 85 GLU A CA 1
ATOM 642 C C . GLU A 1 85 ? -0.036 8.755 12.102 1.00 98.75 85 GLU A C 1
ATOM 644 O O . GLU A 1 85 ? -0.357 8.809 13.293 1.00 98.75 85 GLU A O 1
ATOM 649 N N . ASP A 1 86 ? -0.950 8.759 11.131 1.00 98.75 86 ASP A N 1
ATOM 650 C CA . ASP A 1 86 ? -2.385 8.807 11.412 1.00 98.75 86 ASP A CA 1
ATOM 651 C C . ASP A 1 86 ? -2.875 7.564 12.161 1.00 98.75 86 ASP A C 1
ATOM 653 O O . ASP A 1 86 ? -3.632 7.682 13.128 1.00 98.75 86 ASP A O 1
ATOM 657 N N . VAL A 1 87 ? -2.425 6.371 11.762 1.00 98.56 87 VAL A N 1
ATOM 658 C CA . VAL A 1 87 ? -2.758 5.115 12.451 1.00 98.56 87 VAL A CA 1
ATOM 659 C C . VAL A 1 87 ? -2.240 5.124 13.892 1.00 98.56 87 VAL A C 1
ATOM 661 O O . VAL A 1 87 ? -2.979 4.763 14.810 1.00 98.56 87 VAL A O 1
ATOM 664 N N . LYS A 1 88 ? -1.005 5.594 14.127 1.00 98.62 88 LYS A N 1
ATOM 665 C CA . LYS A 1 88 ? -0.465 5.775 15.487 1.00 98.62 88 LYS A CA 1
ATOM 666 C C . LYS A 1 88 ? -1.329 6.726 16.303 1.00 98.62 88 LYS A C 1
ATOM 668 O O . LYS A 1 88 ? -1.701 6.392 17.425 1.00 98.62 88 LYS A O 1
ATOM 673 N N . PHE A 1 89 ? -1.709 7.866 15.727 1.00 98.56 89 PHE A N 1
ATOM 674 C CA . PHE A 1 89 ? -2.598 8.813 16.390 1.00 98.56 89 PHE A CA 1
ATOM 675 C C . PHE A 1 89 ? -3.923 8.160 16.800 1.00 98.56 89 PHE A C 1
ATOM 677 O O . PHE A 1 89 ? -4.393 8.393 17.915 1.00 98.56 89 PHE A O 1
ATOM 684 N N . ARG A 1 90 ? -4.528 7.337 15.932 1.00 98.50 90 ARG A N 1
ATOM 685 C CA . ARG A 1 90 ? -5.780 6.639 16.255 1.00 98.50 90 ARG A CA 1
ATOM 686 C C . ARG A 1 90 ? -5.602 5.623 17.380 1.00 98.50 90 ARG A C 1
ATOM 688 O O . ARG A 1 90 ? -6.416 5.608 18.303 1.00 98.50 90 ARG A O 1
ATOM 695 N N . TYR A 1 91 ? -4.527 4.837 17.345 1.00 98.19 91 TYR A N 1
ATOM 696 C CA . TYR A 1 91 ? -4.175 3.912 18.423 1.00 98.19 91 TYR A CA 1
ATOM 697 C C . TYR A 1 91 ? -4.014 4.642 19.765 1.00 98.19 91 TYR A C 1
ATOM 699 O O . TYR A 1 91 ? -4.646 4.271 20.748 1.00 98.19 91 TYR A O 1
ATOM 707 N N . GLU A 1 92 ? -3.245 5.729 19.804 1.00 98.38 92 GLU A N 1
ATOM 708 C CA . GLU A 1 92 ? -2.971 6.475 21.040 1.00 98.38 92 GLU A CA 1
ATOM 709 C C . GLU A 1 92 ? -4.193 7.240 21.570 1.00 98.38 92 GLU A C 1
ATOM 711 O O . GLU A 1 92 ? -4.386 7.351 22.780 1.00 98.38 92 GLU A O 1
ATOM 716 N N . THR A 1 93 ? -5.027 7.773 20.672 1.00 98.19 93 THR A N 1
ATOM 717 C CA . THR A 1 93 ? -6.150 8.652 21.039 1.00 98.19 93 THR A CA 1
ATOM 718 C C . THR A 1 93 ? -7.427 7.877 21.343 1.00 98.19 93 THR A C 1
ATOM 720 O O . THR A 1 93 ? -8.172 8.245 22.251 1.00 98.19 93 THR A O 1
ATOM 723 N N . PHE A 1 94 ? -7.702 6.822 20.575 1.00 97.94 94 PHE A N 1
ATOM 724 C CA . PHE A 1 94 ? -8.967 6.084 20.626 1.00 97.94 94 PHE A CA 1
ATOM 725 C C . PHE A 1 94 ? -8.804 4.636 21.093 1.00 97.94 94 PHE A C 1
ATOM 727 O O . PHE A 1 94 ? -9.810 3.950 21.256 1.00 97.94 94 PHE A O 1
ATOM 734 N N . ASN A 1 95 ? -7.570 4.178 21.347 1.00 97.31 95 ASN A N 1
ATOM 735 C CA . ASN A 1 95 ? -7.269 2.796 21.728 1.00 97.31 95 ASN A CA 1
ATOM 736 C C . ASN A 1 95 ? -7.822 1.780 20.709 1.00 97.31 95 ASN A C 1
ATOM 738 O O . ASN A 1 95 ? -8.355 0.730 21.070 1.00 97.31 95 ASN A O 1
ATOM 742 N N . GLU A 1 96 ? -7.738 2.130 19.427 1.00 97.25 96 GLU A N 1
ATOM 743 C CA . GLU A 1 96 ? -8.157 1.266 18.327 1.00 97.25 96 GLU A CA 1
ATOM 744 C C . GLU A 1 96 ? -7.066 0.264 17.964 1.00 97.25 96 GLU A C 1
ATOM 746 O O . GLU A 1 96 ? -5.884 0.603 17.935 1.00 97.25 96 GLU A O 1
ATOM 751 N N . ASP A 1 97 ? -7.467 -0.959 17.635 1.00 95.31 97 ASP A N 1
ATOM 752 C CA . ASP A 1 97 ? -6.565 -2.008 17.172 1.00 95.31 97 ASP A CA 1
ATOM 753 C C . ASP A 1 97 ? -6.403 -1.942 15.645 1.00 95.31 97 ASP A C 1
ATOM 755 O O . ASP A 1 97 ? -7.344 -2.198 14.894 1.00 95.31 97 ASP A O 1
ATOM 759 N N . TRP A 1 98 ? -5.194 -1.599 15.195 1.00 97.25 98 TRP A N 1
ATOM 760 C CA . TRP A 1 98 ? -4.849 -1.404 13.788 1.00 97.25 98 TRP A CA 1
ATOM 761 C C . TRP A 1 98 ? -3.808 -2.412 13.309 1.00 97.25 98 TRP A C 1
ATOM 763 O O . TRP A 1 98 ? -2.822 -2.678 13.988 1.00 97.25 98 TRP A O 1
ATOM 773 N N . LEU A 1 99 ? -4.019 -2.956 12.106 1.00 97.50 99 LEU A N 1
ATOM 774 C CA . LEU A 1 99 ? -3.050 -3.768 11.364 1.00 97.50 99 LEU A CA 1
ATOM 775 C C . LEU A 1 99 ? -2.895 -3.105 10.008 1.00 97.50 99 LEU A C 1
ATOM 777 O O . LEU A 1 99 ? -3.868 -2.970 9.269 1.00 97.50 99 LEU A O 1
ATOM 781 N N . VAL A 1 100 ? -1.676 -2.691 9.706 1.00 98.06 100 VAL A N 1
ATOM 782 C CA . VAL A 1 100 ? -1.294 -2.137 8.416 1.00 98.06 100 VAL A CA 1
ATOM 783 C C . VAL A 1 100 ? -0.560 -3.229 7.661 1.00 98.06 100 VAL A C 1
ATOM 785 O O . VAL A 1 100 ? 0.448 -3.751 8.139 1.00 98.06 100 VAL A O 1
ATOM 788 N N . ILE A 1 101 ? -1.079 -3.565 6.485 1.00 97.88 101 ILE A N 1
ATOM 789 C CA . ILE A 1 101 ? -0.427 -4.463 5.540 1.00 97.88 101 ILE A CA 1
ATOM 790 C C . ILE A 1 101 ? -0.019 -3.643 4.326 1.00 97.88 101 ILE A C 1
ATOM 792 O O . ILE A 1 101 ? -0.838 -2.909 3.773 1.00 97.88 101 ILE A O 1
ATOM 796 N N . ILE A 1 102 ? 1.236 -3.779 3.917 1.00 97.88 102 ILE A N 1
ATOM 797 C CA . ILE A 1 102 ? 1.763 -3.201 2.682 1.00 97.88 102 ILE A CA 1
ATOM 798 C C . ILE A 1 102 ? 2.222 -4.364 1.816 1.00 97.88 102 ILE A C 1
ATOM 800 O O . ILE A 1 102 ? 2.903 -5.263 2.301 1.00 97.88 102 ILE A O 1
ATOM 804 N N . THR A 1 103 ? 1.832 -4.363 0.551 1.00 97.19 103 THR A N 1
ATOM 805 C CA . THR A 1 103 ? 2.216 -5.394 -0.410 1.00 97.19 103 THR A CA 1
ATOM 806 C C . THR A 1 103 ? 2.380 -4.764 -1.780 1.00 97.19 103 THR A C 1
ATOM 808 O O . THR A 1 103 ? 1.811 -3.704 -2.043 1.00 97.19 103 THR A O 1
ATOM 811 N N . THR A 1 104 ? 3.114 -5.442 -2.651 1.00 96.62 104 THR A N 1
ATOM 812 C CA . THR A 1 104 ? 3.094 -5.185 -4.095 1.00 96.62 104 THR A CA 1
ATOM 813 C C . THR A 1 104 ? 2.446 -6.368 -4.811 1.00 96.62 104 THR A C 1
ATOM 815 O O . THR A 1 104 ? 2.387 -7.470 -4.263 1.00 96.62 104 THR A O 1
ATOM 818 N N . ASP A 1 105 ? 1.934 -6.165 -6.012 1.00 95.75 105 ASP A N 1
ATOM 819 C CA . ASP A 1 105 ? 1.432 -7.217 -6.893 1.00 95.75 105 ASP A CA 1
ATOM 820 C C . ASP A 1 105 ? 2.542 -7.821 -7.766 1.00 95.75 105 ASP A C 1
ATOM 822 O O . ASP A 1 105 ? 2.519 -9.027 -8.018 1.00 95.75 105 ASP A O 1
ATOM 826 N N . HIS A 1 106 ? 3.541 -7.027 -8.156 1.00 97.25 106 HIS A N 1
ATOM 827 C CA . HIS A 1 106 ? 4.698 -7.481 -8.930 1.00 97.25 106 HIS A CA 1
ATOM 828 C C . HIS A 1 106 ? 5.955 -6.624 -8.691 1.00 97.25 106 HIS A C 1
ATOM 830 O O . HIS A 1 106 ? 5.944 -5.650 -7.933 1.00 97.25 106 HIS A O 1
ATOM 836 N N . GLY A 1 107 ? 7.055 -7.037 -9.323 1.00 96.88 107 GLY A N 1
ATOM 837 C CA . GLY A 1 107 ? 8.263 -6.238 -9.516 1.00 96.88 107 GLY A CA 1
ATOM 838 C C . GLY A 1 107 ? 8.403 -5.781 -10.972 1.00 96.88 107 GLY A C 1
ATOM 839 O O . GLY A 1 107 ? 7.415 -5.716 -11.704 1.00 96.88 107 GLY A O 1
ATOM 840 N N . HIS A 1 108 ? 9.623 -5.454 -11.395 1.00 97.06 108 HIS A N 1
ATOM 841 C CA . HIS A 1 108 ? 9.877 -4.809 -12.685 1.00 97.06 108 HIS A CA 1
ATOM 842 C C . HIS A 1 108 ? 11.263 -5.176 -13.230 1.00 97.06 108 HIS A C 1
ATOM 844 O O . HIS A 1 108 ? 12.212 -5.295 -12.450 1.00 97.06 108 HIS A O 1
ATOM 850 N N . VAL A 1 109 ? 11.406 -5.316 -14.553 1.00 97.06 109 VAL A N 1
ATOM 851 C CA . VAL A 1 109 ? 12.737 -5.394 -15.189 1.00 97.06 109 VAL A CA 1
ATOM 852 C C . VAL A 1 109 ? 13.340 -4.000 -15.372 1.00 97.06 109 VAL A C 1
ATOM 854 O O . VAL A 1 109 ? 12.619 -2.997 -15.434 1.00 97.06 109 VAL A O 1
ATOM 857 N N . ASP A 1 110 ? 14.670 -3.925 -15.470 1.00 96.94 110 ASP A N 1
ATOM 858 C CA . ASP A 1 110 ? 15.373 -2.645 -15.613 1.00 96.94 110 ASP A CA 1
ATOM 859 C C . ASP A 1 110 ? 15.129 -1.988 -16.976 1.00 96.94 110 ASP A C 1
ATOM 861 O O . ASP A 1 110 ? 15.050 -0.771 -17.067 1.00 96.94 110 ASP A O 1
ATOM 865 N N . GLU A 1 111 ? 14.924 -2.772 -18.037 1.00 95.56 111 GLU A N 1
ATOM 866 C CA . GLU A 1 111 ? 14.617 -2.246 -19.373 1.00 95.56 111 GLU A CA 1
ATOM 867 C C . GLU A 1 111 ? 13.260 -1.532 -19.462 1.00 95.56 111 GLU A C 1
ATOM 869 O O . GLU A 1 111 ? 12.974 -0.893 -20.475 1.00 95.56 111 GLU A O 1
ATOM 874 N N . GLY A 1 112 ? 12.435 -1.651 -18.423 1.00 92.56 112 GLY A N 1
ATOM 875 C CA . GLY A 1 112 ? 11.070 -1.166 -18.407 1.00 92.56 112 GLY A CA 1
ATOM 876 C C . GLY A 1 112 ? 10.080 -2.262 -18.820 1.00 92.56 112 GLY A C 1
ATOM 877 O O . GLY A 1 112 ? 9.917 -2.566 -20.000 1.00 92.56 112 GLY A O 1
ATOM 878 N N . GLY A 1 113 ? 9.416 -2.876 -17.848 1.00 91.69 113 GLY A N 1
ATOM 879 C CA . GLY A 1 113 ? 8.182 -3.629 -18.011 1.00 91.69 113 GLY A CA 1
ATOM 880 C C . GLY A 1 113 ? 7.964 -4.647 -16.894 1.00 91.69 113 GLY A C 1
ATOM 881 O O . GLY A 1 113 ? 8.841 -4.909 -16.065 1.00 91.69 113 GLY A O 1
ATOM 882 N N . HIS A 1 114 ? 6.789 -5.265 -16.928 1.00 96.88 114 HIS A N 1
ATOM 883 C CA . HIS A 1 114 ? 6.441 -6.443 -16.141 1.00 96.88 114 HIS A CA 1
ATOM 884 C C . HIS A 1 114 ? 5.424 -7.315 -16.906 1.00 96.88 114 HIS A C 1
ATOM 886 O O . HIS A 1 114 ? 4.919 -6.926 -17.965 1.00 96.88 114 HIS A O 1
ATOM 892 N N . GLY A 1 115 ? 5.092 -8.493 -16.364 1.00 95.44 115 GLY A N 1
ATOM 893 C CA . GLY A 1 115 ? 4.108 -9.431 -16.930 1.00 95.44 115 GLY A CA 1
ATOM 894 C C . GLY A 1 115 ? 4.702 -10.704 -17.543 1.00 95.44 115 GLY A C 1
ATOM 895 O O . GLY A 1 115 ? 3.952 -11.574 -17.991 1.00 95.44 115 GLY A O 1
ATOM 896 N N . GLY A 1 116 ? 6.027 -10.824 -17.556 1.00 96.00 116 GLY A N 1
ATOM 897 C CA . GLY A 1 116 ? 6.760 -12.057 -17.798 1.00 96.00 116 GLY A CA 1
ATOM 898 C C . GLY A 1 116 ? 6.929 -12.924 -16.545 1.00 96.00 116 GLY A C 1
ATOM 899 O O . GLY A 1 116 ? 6.318 -12.702 -15.501 1.00 96.00 116 GLY A O 1
ATOM 900 N N . ASP A 1 117 ? 7.781 -13.943 -16.673 1.00 96.31 117 ASP A N 1
ATOM 901 C CA . ASP A 1 117 ? 8.040 -14.956 -15.637 1.00 96.31 117 ASP A CA 1
ATOM 902 C C . ASP A 1 117 ? 9.405 -14.789 -14.943 1.00 96.31 117 ASP A C 1
ATOM 904 O O . ASP A 1 117 ? 9.850 -15.696 -14.228 1.00 96.31 117 ASP A O 1
ATOM 908 N N . SER A 1 118 ? 10.105 -13.671 -15.163 1.00 96.81 118 SER A N 1
ATOM 909 C CA . SER A 1 118 ? 11.418 -13.462 -14.549 1.00 96.81 118 SER A CA 1
ATOM 910 C C . SER A 1 118 ? 11.317 -13.346 -13.018 1.00 96.81 118 SER A C 1
ATOM 912 O O . SER A 1 118 ? 10.275 -12.943 -12.485 1.00 96.81 118 SER A O 1
ATOM 914 N N . PRO A 1 119 ? 12.381 -13.707 -12.276 1.00 95.56 119 PRO A N 1
ATOM 915 C CA . PRO A 1 119 ? 12.428 -13.498 -10.831 1.00 95.56 119 PRO A CA 1
ATOM 916 C C . PRO A 1 119 ? 12.156 -12.047 -10.416 1.00 95.56 119 PRO A C 1
ATOM 918 O O . PRO A 1 119 ? 11.492 -11.827 -9.408 1.00 95.56 119 PRO A O 1
ATOM 921 N N . GLU A 1 120 ? 12.645 -11.079 -11.189 1.00 96.00 120 GLU A N 1
ATOM 922 C CA . GLU A 1 120 ? 12.498 -9.646 -10.945 1.00 96.00 120 GLU A CA 1
ATOM 923 C C . GLU A 1 120 ? 11.038 -9.198 -11.071 1.00 96.00 120 GLU A C 1
ATOM 925 O O . GLU A 1 120 ? 10.522 -8.525 -10.184 1.00 96.00 120 GLU A O 1
ATOM 930 N N . GLU A 1 121 ? 10.333 -9.630 -12.118 1.00 96.19 121 GLU A N 1
ATOM 931 C CA . GLU A 1 121 ? 8.911 -9.313 -12.315 1.00 96.19 121 GLU A CA 1
ATOM 932 C C . GLU A 1 121 ? 8.022 -9.999 -11.276 1.00 96.19 121 GLU A C 1
ATOM 934 O O . GLU A 1 121 ? 7.009 -9.454 -10.849 1.00 96.19 121 GLU A O 1
ATOM 939 N N . ARG A 1 122 ? 8.408 -11.194 -10.825 1.00 94.69 122 ARG A N 1
ATOM 940 C CA . ARG A 1 122 ? 7.654 -11.971 -9.832 1.00 94.69 122 ARG A CA 1
ATOM 941 C C . ARG A 1 122 ? 7.980 -11.604 -8.384 1.00 94.69 122 ARG A C 1
ATOM 943 O O . ARG A 1 122 ? 7.409 -12.205 -7.472 1.00 94.69 122 ARG A O 1
ATOM 950 N N . ALA A 1 123 ? 8.888 -10.657 -8.156 1.00 92.25 123 ALA A N 1
ATOM 951 C CA . ALA A 1 123 ? 9.303 -10.235 -6.826 1.00 92.25 123 ALA A CA 1
ATOM 952 C C . ALA A 1 123 ? 8.205 -9.405 -6.136 1.00 92.25 123 ALA A C 1
ATOM 954 O O . ALA A 1 123 ? 8.243 -8.178 -6.116 1.00 92.25 123 ALA A O 1
ATOM 955 N N . SER A 1 124 ? 7.233 -10.097 -5.540 1.00 93.69 124 SER A N 1
ATOM 956 C CA . SER A 1 124 ? 6.250 -9.523 -4.621 1.00 93.69 124 SER A CA 1
ATOM 957 C C . SER A 1 124 ? 6.629 -9.794 -3.163 1.00 93.69 124 SER A C 1
ATOM 959 O O . SER A 1 124 ? 7.323 -10.761 -2.844 1.00 93.69 124 SER A O 1
ATOM 961 N N . TRP A 1 125 ? 6.207 -8.906 -2.268 1.00 95.06 125 TRP A N 1
ATOM 962 C CA . TRP A 1 125 ? 6.511 -8.950 -0.844 1.00 95.06 125 TRP A CA 1
ATOM 963 C C . TRP A 1 125 ? 5.336 -8.425 -0.028 1.00 95.06 125 TRP A C 1
ATOM 965 O O . TRP A 1 125 ? 4.508 -7.669 -0.530 1.00 95.06 125 TRP A O 1
ATOM 975 N N . VAL A 1 126 ? 5.312 -8.794 1.254 1.00 96.50 126 VAL A N 1
ATOM 976 C CA . VAL A 1 126 ? 4.322 -8.350 2.238 1.00 96.50 126 VAL A CA 1
ATOM 977 C C . VAL A 1 126 ? 5.048 -7.827 3.474 1.00 96.50 126 VAL A C 1
ATOM 979 O O . VAL A 1 126 ? 5.962 -8.469 3.988 1.00 96.50 126 VAL A O 1
ATOM 982 N N . ILE A 1 127 ? 4.616 -6.677 3.979 1.00 96.00 127 ILE A N 1
ATOM 983 C CA . ILE A 1 127 ? 5.013 -6.116 5.270 1.00 96.00 127 ILE A CA 1
ATOM 984 C C . ILE A 1 127 ? 3.765 -6.033 6.142 1.00 96.00 127 ILE A C 1
ATOM 986 O O . ILE A 1 127 ? 2.738 -5.509 5.711 1.00 96.00 127 ILE A O 1
ATOM 990 N N . ALA A 1 128 ? 3.871 -6.506 7.383 1.00 96.50 128 ALA A N 1
ATOM 991 C CA . ALA A 1 128 ? 2.854 -6.327 8.409 1.00 96.50 128 ALA A CA 1
ATOM 992 C C . ALA A 1 128 ? 3.391 -5.435 9.529 1.00 96.50 128 ALA A C 1
ATOM 994 O O . ALA A 1 128 ? 4.502 -5.632 10.025 1.00 96.50 128 ALA A O 1
ATOM 995 N N . TRP A 1 129 ? 2.589 -4.461 9.944 1.00 97.56 129 TRP A N 1
ATOM 996 C CA . TRP A 1 129 ? 2.926 -3.557 11.031 1.00 97.56 129 TRP A CA 1
ATOM 997 C C . TRP A 1 129 ? 1.686 -3.201 11.850 1.00 97.56 129 TRP A C 1
ATOM 999 O O . TRP A 1 129 ? 0.593 -3.036 11.312 1.00 97.56 129 TRP A O 1
ATOM 1009 N N . ALA A 1 130 ? 1.860 -3.049 13.160 1.00 97.81 130 ALA A N 1
ATOM 1010 C CA . ALA A 1 130 ? 0.813 -2.597 14.063 1.00 97.81 130 ALA A CA 1
ATOM 1011 C C . ALA A 1 130 ? 1.408 -1.693 15.153 1.00 97.81 130 ALA A C 1
ATOM 1013 O O . ALA A 1 130 ? 2.478 -2.009 15.685 1.00 97.81 130 ALA A O 1
ATOM 1014 N N . PRO A 1 131 ? 0.719 -0.609 15.555 1.00 97.81 131 PRO A N 1
ATOM 1015 C CA . PRO A 1 131 ? 1.181 0.259 16.639 1.00 97.81 131 PRO A CA 1
ATOM 1016 C C . PRO A 1 131 ? 1.218 -0.454 18.001 1.00 97.81 131 PRO A C 1
ATOM 1018 O O . PRO A 1 131 ? 2.005 -0.078 18.866 1.00 97.81 131 PRO A O 1
ATOM 1021 N N . SER A 1 132 ? 0.427 -1.517 18.177 1.00 96.75 132 SER A N 1
ATOM 1022 C CA . SER A 1 132 ? 0.459 -2.387 19.359 1.00 96.75 132 SER A CA 1
ATOM 1023 C C . SER A 1 132 ? 1.722 -3.257 19.443 1.00 96.75 132 SER A C 1
ATOM 1025 O O . SER A 1 132 ? 1.995 -3.848 20.487 1.00 96.75 132 SER A O 1
ATOM 1027 N N . GLY A 1 133 ? 2.476 -3.382 18.343 1.00 95.75 133 GLY A N 1
ATOM 1028 C CA . GLY A 1 133 ? 3.568 -4.344 18.192 1.00 95.75 133 GLY A CA 1
ATOM 1029 C C . GLY A 1 133 ? 3.106 -5.789 17.970 1.00 95.75 133 GLY A C 1
ATOM 1030 O O . GLY A 1 133 ? 3.945 -6.660 17.749 1.00 95.75 133 GLY A O 1
ATOM 1031 N N . HIS A 1 134 ? 1.797 -6.060 18.006 1.00 93.94 134 HIS A N 1
ATOM 1032 C CA . HIS A 1 134 ? 1.250 -7.371 17.682 1.00 93.94 134 HIS A CA 1
ATOM 1033 C C . HIS A 1 134 ? 1.041 -7.484 16.173 1.00 93.94 134 HIS A C 1
ATOM 1035 O O . HIS A 1 134 ? 0.159 -6.837 15.614 1.00 93.94 134 HIS A O 1
ATOM 1041 N N . VAL A 1 135 ? 1.870 -8.294 15.520 1.00 94.50 135 VAL A N 1
ATOM 1042 C CA . VAL A 1 135 ? 1.754 -8.598 14.092 1.00 94.50 135 VAL A CA 1
ATOM 1043 C C . VAL A 1 135 ? 1.503 -10.093 13.890 1.00 94.50 135 VAL A C 1
ATOM 1045 O O . VAL A 1 135 ? 1.951 -10.893 14.721 1.00 94.50 135 VAL A O 1
ATOM 1048 N N . PRO A 1 136 ? 0.819 -10.487 12.803 1.00 92.31 136 PRO A N 1
ATOM 1049 C CA . PRO A 1 136 ? 0.505 -11.885 12.547 1.00 92.31 136 PRO A CA 1
ATOM 1050 C C . PRO A 1 136 ? 1.769 -12.728 12.375 1.00 92.31 136 PRO A C 1
ATOM 1052 O O . PRO A 1 136 ? 2.724 -12.317 11.717 1.00 92.31 136 PRO A O 1
ATOM 1055 N N . ALA A 1 137 ? 1.758 -13.944 12.919 1.00 91.00 137 ALA A N 1
ATOM 1056 C CA . ALA A 1 137 ? 2.840 -14.915 12.752 1.00 91.00 137 ALA A CA 1
ATOM 1057 C C . ALA A 1 137 ? 2.679 -15.711 11.443 1.00 91.00 137 ALA A C 1
ATOM 1059 O O . ALA A 1 137 ? 2.566 -16.938 11.458 1.00 91.00 137 ALA A O 1
ATOM 1060 N N . TRP A 1 138 ? 2.604 -15.009 10.311 1.00 92.75 138 TRP A N 1
ATOM 1061 C CA . TRP A 1 138 ? 2.579 -15.644 8.992 1.00 92.75 138 TRP A CA 1
ATOM 1062 C C . TRP A 1 138 ? 3.958 -16.212 8.629 1.00 92.75 138 TRP A C 1
ATOM 1064 O O . TRP A 1 138 ? 4.978 -15.823 9.198 1.00 92.75 138 TRP A O 1
ATOM 1074 N N . GLY A 1 139 ? 3.982 -17.179 7.709 1.00 89.38 139 GLY A N 1
ATOM 1075 C CA . GLY A 1 139 ? 5.230 -17.779 7.237 1.00 89.38 139 GLY A CA 1
ATOM 1076 C C . GLY A 1 139 ? 6.110 -16.781 6.477 1.00 89.38 139 GLY A C 1
ATOM 1077 O O . GLY A 1 139 ? 5.632 -15.763 5.986 1.00 89.38 139 GLY A O 1
ATOM 1078 N N . GLU A 1 140 ? 7.398 -17.108 6.329 1.00 88.31 140 GLU A N 1
ATOM 1079 C CA . GLU A 1 140 ? 8.361 -16.305 5.547 1.00 88.31 140 GLU A CA 1
ATOM 1080 C C . GLU A 1 140 ? 8.028 -16.255 4.044 1.00 88.31 140 GLU A C 1
ATOM 1082 O O . GLU A 1 140 ? 8.560 -15.424 3.312 1.00 88.31 140 GLU A O 1
ATOM 1087 N N . SER A 1 141 ? 7.152 -17.148 3.582 1.00 90.56 141 SER A N 1
ATOM 1088 C CA . SER A 1 141 ? 6.647 -17.200 2.216 1.00 90.56 141 SER A CA 1
ATOM 1089 C C . SER A 1 141 ? 5.125 -17.266 2.260 1.00 90.56 141 SER A C 1
ATOM 1091 O O . SER A 1 141 ? 4.557 -18.079 2.992 1.00 90.56 141 SER A O 1
ATOM 1093 N N . ILE A 1 142 ? 4.493 -16.370 1.505 1.00 93.06 142 ILE A N 1
ATOM 1094 C CA . ILE A 1 142 ? 3.046 -16.255 1.347 1.00 93.06 142 ILE A CA 1
ATOM 1095 C C . ILE A 1 142 ? 2.790 -16.226 -0.154 1.00 93.06 142 ILE A C 1
ATOM 1097 O O . ILE A 1 142 ? 3.335 -15.370 -0.854 1.00 93.06 142 ILE A O 1
ATOM 1101 N N . GLU A 1 143 ? 1.967 -17.140 -0.654 1.00 92.94 143 GLU A N 1
ATOM 1102 C CA . GLU A 1 143 ? 1.505 -17.056 -2.037 1.00 92.94 143 GLU A CA 1
ATOM 1103 C C . GLU A 1 143 ? 0.508 -15.889 -2.162 1.00 92.94 143 GLU A C 1
ATOM 1105 O O . GLU A 1 143 ? -0.333 -15.711 -1.276 1.00 92.94 143 GLU A O 1
ATOM 1110 N N . PRO A 1 144 ? 0.501 -15.107 -3.259 1.00 92.56 144 PRO A N 1
ATOM 1111 C CA . PRO A 1 144 ? -0.380 -13.936 -3.380 1.00 92.56 144 PRO A CA 1
ATOM 1112 C C . PRO A 1 144 ? -1.868 -14.228 -3.115 1.00 92.56 144 PRO A C 1
ATOM 1114 O O . PRO A 1 144 ? -2.591 -13.404 -2.553 1.00 92.56 144 PRO A O 1
ATOM 1117 N N . VAL A 1 145 ? -2.331 -15.432 -3.470 1.00 94.56 145 VAL A N 1
ATOM 1118 C CA . VAL A 1 145 ? -3.716 -15.886 -3.250 1.00 94.56 145 VAL A CA 1
ATOM 1119 C C . VAL A 1 145 ? -4.062 -16.107 -1.770 1.00 94.56 145 VAL A C 1
ATOM 1121 O O . VAL A 1 145 ? -5.234 -16.067 -1.394 1.00 94.56 145 VAL A O 1
ATOM 1124 N N . GLU A 1 146 ? -3.065 -16.324 -0.916 1.00 95.50 146 GLU A N 1
ATOM 1125 C CA . GLU A 1 146 ? -3.240 -16.596 0.511 1.00 95.50 146 GLU A CA 1
ATOM 1126 C C . GLU A 1 146 ? -3.394 -15.314 1.333 1.00 95.50 146 GLU A C 1
ATOM 1128 O O . GLU A 1 146 ? -4.027 -15.338 2.389 1.00 95.50 146 GLU A O 1
ATOM 1133 N N . LEU A 1 147 ? -2.880 -14.179 0.844 1.00 95.12 147 LEU A N 1
ATOM 1134 C CA . LEU A 1 147 ? -2.797 -12.944 1.622 1.00 95.12 147 LEU A CA 1
ATOM 1135 C C . LEU A 1 147 ? -4.170 -12.440 2.091 1.00 95.12 147 LEU A C 1
ATOM 1137 O O . LEU A 1 147 ? -4.347 -12.112 3.261 1.00 95.12 147 LEU A O 1
ATOM 1141 N N . THR A 1 148 ? -5.170 -12.410 1.206 1.00 94.75 148 THR A N 1
ATOM 1142 C CA . THR A 1 148 ? -6.514 -11.933 1.583 1.00 94.75 148 THR A CA 1
ATOM 1143 C C . THR A 1 148 ? -7.173 -12.839 2.638 1.00 94.75 148 THR A C 1
ATOM 1145 O O . THR A 1 148 ? -7.614 -12.313 3.663 1.00 94.75 148 THR A O 1
ATOM 1148 N N . PRO A 1 149 ? -7.230 -14.178 2.464 1.00 95.00 149 PRO A N 1
ATOM 1149 C CA . PRO A 1 149 ? -7.684 -15.085 3.518 1.00 95.00 149 PRO A CA 1
ATOM 1150 C C . PRO A 1 149 ? -6.935 -14.924 4.845 1.00 95.00 149 PRO A C 1
ATOM 1152 O O . PRO A 1 149 ? -7.576 -14.925 5.894 1.00 95.00 149 PRO A O 1
ATOM 1155 N N . LEU A 1 150 ? -5.609 -14.751 4.813 1.00 95.44 150 LEU A N 1
ATOM 1156 C CA . LEU A 1 150 ? -4.793 -14.554 6.014 1.00 95.44 150 LEU A CA 1
ATOM 1157 C C . LEU A 1 150 ? -5.175 -13.270 6.764 1.00 95.44 150 LEU A C 1
ATOM 1159 O O . LEU A 1 150 ? -5.401 -13.322 7.973 1.00 95.44 150 LEU A O 1
ATOM 1163 N N . ILE A 1 151 ? -5.327 -12.146 6.054 1.00 95.00 151 ILE A N 1
ATOM 1164 C CA . ILE A 1 151 ? -5.767 -10.864 6.634 1.00 95.00 151 ILE A CA 1
ATOM 1165 C C . ILE A 1 151 ? -7.157 -10.998 7.266 1.00 95.00 151 ILE A C 1
ATOM 1167 O O . ILE A 1 151 ? -7.384 -10.549 8.391 1.00 95.00 151 ILE A O 1
ATOM 1171 N N . LEU A 1 152 ? -8.100 -11.619 6.552 1.00 93.75 152 LEU A N 1
ATOM 1172 C CA . LEU A 1 152 ? -9.467 -11.788 7.044 1.00 93.75 152 LEU A CA 1
ATOM 1173 C C . LEU A 1 152 ? -9.527 -12.721 8.253 1.00 93.75 152 LEU A C 1
ATOM 1175 O O . LEU A 1 152 ? -10.281 -12.452 9.184 1.00 93.75 152 LEU A O 1
ATOM 1179 N N . ASN A 1 153 ? -8.735 -13.792 8.262 1.00 93.31 153 ASN A N 1
ATOM 1180 C CA . ASN A 1 153 ? -8.668 -14.707 9.394 1.00 93.31 153 ASN A CA 1
ATOM 1181 C C . ASN A 1 153 ? -8.073 -14.029 10.635 1.00 93.31 153 ASN A C 1
ATOM 1183 O O . ASN A 1 153 ? -8.602 -14.201 11.728 1.00 93.31 153 ASN A O 1
ATOM 1187 N N . GLU A 1 154 ? -7.033 -13.212 10.464 1.00 92.56 154 GLU A N 1
ATOM 1188 C CA . GLU A 1 154 ? -6.438 -12.441 11.558 1.00 92.56 154 GLU A CA 1
ATOM 1189 C C . GLU A 1 154 ? -7.449 -11.490 12.212 1.00 92.56 154 GLU A C 1
ATOM 1191 O O . GLU A 1 154 ? -7.512 -11.374 13.434 1.00 92.56 154 GLU A O 1
ATOM 1196 N N . ARG A 1 155 ? -8.261 -10.800 11.401 1.00 89.19 155 ARG A N 1
ATOM 1197 C CA . ARG A 1 155 ? -9.182 -9.768 11.899 1.00 89.19 155 ARG A CA 1
ATOM 1198 C C . ARG A 1 155 ? -10.568 -10.280 12.279 1.00 89.19 155 ARG A C 1
ATOM 1200 O O . ARG A 1 155 ? -11.203 -9.691 13.150 1.00 89.19 155 ARG A O 1
ATOM 1207 N N . TYR A 1 156 ? -11.031 -11.363 11.660 1.00 86.56 156 TYR A N 1
ATOM 1208 C CA . TYR A 1 156 ? -12.419 -11.828 11.772 1.00 86.56 156 TYR A CA 1
ATOM 1209 C C . TYR A 1 156 ? -12.571 -13.351 11.898 1.00 86.56 156 TYR A C 1
ATOM 1211 O O . TYR A 1 156 ? -13.693 -13.838 12.015 1.00 86.56 156 TYR A O 1
ATOM 1219 N N . GLY A 1 157 ? -11.478 -14.119 11.863 1.00 77.12 157 GLY A N 1
ATOM 1220 C CA . GLY A 1 157 ? -11.499 -15.587 11.912 1.00 77.12 157 GLY A CA 1
ATOM 1221 C C . GLY A 1 157 ? -11.736 -16.183 13.302 1.00 77.12 157 GLY A C 1
ATOM 1222 O O . GLY A 1 157 ? -11.921 -17.391 13.424 1.00 77.12 157 GLY A O 1
ATOM 1223 N N . GLY A 1 158 ? -11.750 -15.356 14.350 1.00 59.69 158 GLY A N 1
ATOM 1224 C CA . GLY A 1 158 ? -12.075 -15.777 15.711 1.00 59.69 158 GLY A CA 1
ATOM 1225 C C . GLY A 1 158 ? -13.583 -15.857 15.956 1.00 59.69 158 GLY A C 1
ATOM 1226 O O . GLY A 1 158 ? -14.192 -14.859 16.341 1.00 59.69 158 GLY A O 1
ATOM 1227 N N . ALA A 1 159 ? -14.158 -17.051 15.788 1.00 43.53 159 ALA A N 1
ATOM 1228 C CA . ALA A 1 159 ? -15.433 -17.481 16.368 1.00 43.53 159 ALA A CA 1
ATOM 1229 C C . ALA A 1 159 ? -15.281 -18.883 16.973 1.00 43.53 159 ALA A C 1
ATOM 1231 O O . ALA A 1 159 ? -14.638 -19.737 16.319 1.00 43.53 159 ALA A O 1
#

Foldseek 3Di:
DDDPVVCVVVVNDDDDADDCVVVNQLVRLVVQLVVLLVQLVDDDHDDDDGDGCQLLVQCQPQFCPDPSSVVSVVSVVVSVVSNVVSLLVCCVPVVDWDKDKDKDPFAHGRNHDEDDDDPRGHDMDMDIDTNVRDTDPDDPDDDPVCVVVVVCCVRPVDD

Nearest PDB structures (foldseek):
  7mw8-assembly4_A  TM=7.567E-01  e=2.957E-02  Xanthomonas citri
  5twn-assembly1_A  TM=1.849E-01  e=3.288E+00  Hepatitis C virus (isolate Con1)
  8fiy-assembly1_C  TM=2.401E-01  e=5.743E+00  Escherichia coli K-12

pLDDT: mean 94.22, std 7.65, range [43.53, 98.81]